Protein AF-A0A396JWA5-F1 (afdb_monomer)

Sequence (90 aa):
MDQSPFTTPRGSLSSSIGNAA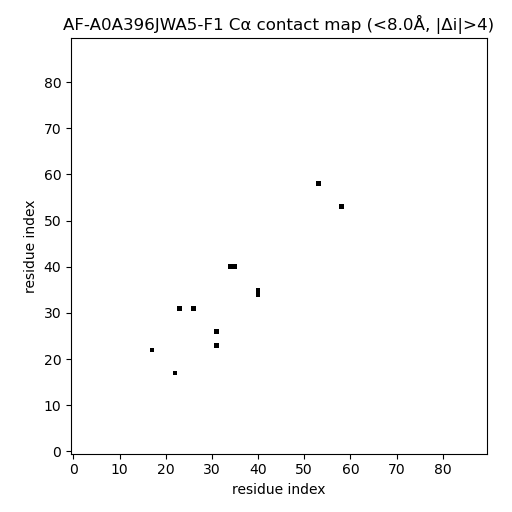ELEANLTLSDKLRVFKSSSFDPSAYVASKSRSMNEKEIRHLCAYLVDLKKASAEEMRKSVLANYSSFIR

Foldseek 3Di:
DDDDDDDDDDDDPPVPPPPVVVVVVPDDPVRVCVLVVDPPRDPVVVCCVVPVDQDPVNVVVVVVVVVVVVVVVVVVVVVVCVVCVVVVPD

Secondary structure (DSSP, 8-state):
---------S---------HHHHHHTS-HHHHHHGGGSTT--HHHHHHHH-TT--HHHHHHHHHHHHHHHHHHHHHHHHHHHHTHHHH--

InterPro domains:
  IPR033961 Exocyst complex component Exo84 [PTHR21426] (12-90)

Mean predicted aligned error: 15.44 Å

Structure (mmCIF, N/CA/C/O backbone):
data_AF-A0A396JWA5-F1
#
_entry.id   AF-A0A396JWA5-F1
#
loop_
_atom_site.group_PDB
_atom_site.id
_atom_site.type_symbol
_atom_site.label_atom_id
_atom_site.label_alt_id
_atom_site.label_comp_id
_atom_site.label_asym_id
_atom_site.label_entity_id
_atom_site.label_seq_id
_atom_site.pdbx_PDB_ins_code
_atom_site.Cartn_x
_atom_site.Cartn_y
_atom_site.Cartn_z
_atom_site.occupancy
_atom_site.B_iso_or_equiv
_atom_site.auth_seq_id
_atom_site.auth_comp_id
_atom_site.auth_asym_id
_atom_site.auth_atom_id
_atom_site.pdbx_PDB_model_num
ATOM 1 N N . MET A 1 1 ? -9.068 -23.900 69.133 1.00 48.16 1 MET A N 1
ATOM 2 C CA . MET A 1 1 ? -8.018 -24.060 68.108 1.00 48.16 1 MET A CA 1
ATOM 3 C C . MET A 1 1 ? -8.668 -24.901 67.025 1.00 48.16 1 MET A C 1
ATOM 5 O O . MET A 1 1 ? -9.017 -26.030 67.316 1.00 48.16 1 MET A O 1
ATOM 9 N N . ASP A 1 2 ? -9.158 -24.311 65.944 1.00 42.34 2 ASP A N 1
ATOM 10 C CA . ASP A 1 2 ? -8.320 -24.015 64.778 1.00 42.34 2 ASP A CA 1
ATOM 11 C C . ASP A 1 2 ? -8.899 -22.879 63.905 1.00 42.34 2 ASP A C 1
ATOM 13 O O . ASP A 1 2 ? -10.100 -22.613 63.931 1.00 42.34 2 ASP A O 1
ATOM 17 N N . GLN A 1 3 ? -8.004 -22.172 63.217 1.00 40.50 3 GLN A N 1
ATOM 18 C CA . GLN A 1 3 ? -8.198 -20.913 62.489 1.00 40.50 3 GLN A CA 1
ATOM 19 C C . GLN A 1 3 ? -8.616 -21.139 61.023 1.00 40.50 3 GLN A C 1
ATOM 21 O O . GLN A 1 3 ? -8.161 -22.075 60.380 1.00 40.50 3 GLN A O 1
ATOM 26 N N . SER A 1 4 ? -9.406 -20.221 60.453 1.00 45.59 4 SER A N 1
ATO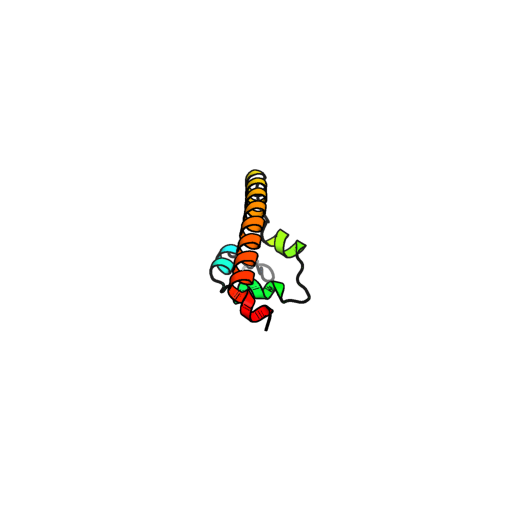M 27 C CA . SER A 1 4 ? -9.598 -20.066 58.993 1.00 45.59 4 SER A CA 1
ATOM 28 C C . SER A 1 4 ? -8.281 -19.662 58.286 1.00 45.59 4 SER A C 1
ATOM 30 O O . SER A 1 4 ? -7.403 -19.116 58.959 1.00 45.59 4 SER A O 1
ATOM 32 N N . PRO A 1 5 ? -8.135 -19.801 56.943 1.00 53.53 5 PRO A N 1
ATOM 33 C CA . PRO A 1 5 ? -8.576 -18.712 56.053 1.00 53.53 5 PRO A CA 1
ATOM 34 C C . PRO A 1 5 ? -9.040 -19.100 54.623 1.00 53.53 5 PRO A C 1
ATOM 36 O O . PRO A 1 5 ? -8.769 -20.167 54.085 1.00 53.53 5 PRO A O 1
ATOM 39 N N . PHE A 1 6 ? -9.734 -18.133 54.012 1.00 42.88 6 PHE A N 1
ATOM 40 C CA . PHE A 1 6 ? -10.002 -17.930 52.579 1.00 42.88 6 PHE A CA 1
ATOM 41 C C . PHE A 1 6 ? -8.762 -18.077 51.670 1.00 42.88 6 PHE A C 1
ATOM 43 O O . PHE A 1 6 ? -7.671 -17.771 52.138 1.00 42.88 6 PHE A O 1
ATOM 50 N N . THR A 1 7 ? -8.954 -18.397 50.368 1.00 39.59 7 THR A N 1
ATOM 51 C CA . THR A 1 7 ? -8.279 -17.827 49.147 1.00 39.59 7 THR A CA 1
ATOM 52 C C . THR A 1 7 ? -8.480 -18.742 47.908 1.00 39.59 7 THR A C 1
ATOM 54 O O . THR A 1 7 ? -8.111 -19.906 47.937 1.00 39.59 7 THR A O 1
ATOM 57 N N . THR A 1 8 ? -9.336 -18.388 46.930 1.00 49.91 8 THR A N 1
ATOM 58 C CA . THR A 1 8 ? -9.144 -17.633 45.648 1.00 49.91 8 THR A CA 1
ATOM 59 C C . THR A 1 8 ? -8.996 -18.506 44.376 1.00 49.91 8 THR A C 1
ATOM 61 O O . THR A 1 8 ? -8.653 -19.681 44.462 1.00 49.91 8 THR A O 1
ATOM 64 N N . PRO A 1 9 ? -9.386 -17.979 43.191 1.00 45.41 9 PRO A N 1
ATOM 65 C CA . PRO A 1 9 ? -9.935 -18.763 42.088 1.00 45.41 9 PRO A CA 1
ATOM 66 C C . PRO A 1 9 ? -8.910 -19.212 41.039 1.00 45.41 9 PRO A C 1
ATOM 68 O O . PRO A 1 9 ? -7.836 -18.641 40.869 1.00 45.41 9 PRO A O 1
ATOM 71 N N . ARG A 1 10 ? -9.349 -20.225 40.284 1.00 46.12 10 ARG A N 1
ATOM 72 C CA . ARG A 1 10 ? -8.838 -20.726 39.004 1.00 46.12 10 ARG A CA 1
ATOM 73 C C . ARG A 1 10 ? -8.141 -19.647 38.164 1.00 46.12 10 ARG A C 1
ATOM 75 O O . ARG A 1 10 ? -8.800 -18.808 37.562 1.00 46.12 10 ARG A O 1
ATOM 82 N N . GLY A 1 11 ? -6.812 -19.760 38.130 1.00 38.75 11 GLY A N 1
ATOM 83 C CA . GLY A 1 11 ? -5.896 -19.340 37.069 1.00 38.75 11 GLY A CA 1
ATOM 84 C C . GLY A 1 11 ? -6.357 -18.186 36.190 1.00 38.75 11 GLY A C 1
ATOM 85 O O . GLY A 1 11 ? -6.920 -18.397 35.119 1.00 38.75 11 GLY A O 1
ATOM 86 N N . SER A 1 12 ? -6.007 -16.974 36.614 1.00 46.56 12 SER A N 1
ATOM 87 C CA . SER A 1 12 ? -5.792 -15.855 35.708 1.00 46.56 12 SER A CA 1
ATOM 88 C C . SER A 1 12 ? -4.653 -16.221 34.752 1.00 46.56 12 SER A C 1
ATOM 90 O O . SER A 1 12 ? -3.483 -16.168 35.122 1.00 46.56 12 SER A O 1
ATOM 92 N N . LEU A 1 13 ? -4.982 -16.596 33.516 1.00 47.44 13 LEU A N 1
ATOM 93 C CA . LEU A 1 13 ? -4.063 -16.428 32.392 1.00 47.44 13 LEU A CA 1
ATOM 94 C C . LEU A 1 13 ? -4.274 -15.017 31.850 1.00 47.44 13 LEU A C 1
ATOM 96 O O . LEU A 1 13 ? -4.745 -14.811 30.735 1.00 47.44 13 LEU A O 1
ATOM 100 N N . SER A 1 14 ? -3.929 -14.027 32.674 1.00 42.53 14 SER A N 1
ATOM 101 C CA . SER A 1 14 ? -3.551 -12.718 32.166 1.00 42.53 14 SER A CA 1
ATOM 102 C C . SER A 1 14 ? -2.224 -12.917 31.446 1.00 42.53 14 SER A C 1
ATOM 104 O O . SER A 1 14 ? -1.155 -12.695 32.014 1.00 42.53 14 SER A O 1
ATOM 106 N N . SER A 1 15 ? -2.280 -13.401 30.204 1.00 44.00 15 SER A N 1
ATOM 107 C CA . SER A 1 15 ? -1.165 -13.254 29.286 1.00 44.00 15 SER A CA 1
ATOM 108 C C . SER A 1 15 ? -0.965 -11.755 29.151 1.00 44.00 15 SER A C 1
ATOM 110 O O . SER A 1 15 ? -1.743 -11.087 28.464 1.00 44.00 15 SER A O 1
ATOM 112 N N . SER A 1 16 ? 0.019 -11.224 29.880 1.00 45.53 16 SER A N 1
ATOM 113 C CA . SER A 1 16 ? 0.562 -9.902 29.627 1.00 45.53 16 SER A CA 1
ATOM 114 C C . SER A 1 16 ? 0.697 -9.790 28.123 1.00 45.53 16 SER A C 1
ATOM 116 O O . SER A 1 16 ? 1.454 -10.540 27.504 1.00 45.53 16 SER A O 1
ATOM 118 N N . ILE A 1 17 ? -0.107 -8.903 27.542 1.00 51.28 17 ILE A N 1
ATOM 119 C CA . ILE A 1 17 ? 0.058 -8.409 26.185 1.00 51.28 17 ILE A CA 1
ATOM 120 C C . ILE A 1 17 ? 1.377 -7.637 26.245 1.00 51.28 17 ILE A C 1
ATOM 122 O O . ILE A 1 17 ? 1.414 -6.422 26.399 1.00 51.28 17 ILE A O 1
ATOM 126 N N . GLY A 1 18 ? 2.477 -8.390 26.270 1.00 47.06 18 GLY A N 1
ATOM 127 C CA . GLY A 1 18 ? 3.808 -7.893 26.021 1.00 47.06 18 GLY A CA 1
ATOM 128 C C . GLY A 1 18 ? 3.739 -7.310 24.628 1.00 47.06 18 GLY A C 1
ATOM 129 O O . GLY A 1 18 ? 3.336 -7.997 23.690 1.00 47.06 18 GLY A O 1
ATOM 130 N N . ASN A 1 19 ? 3.991 -6.011 24.563 1.00 53.56 19 ASN A N 1
ATOM 131 C CA . ASN A 1 19 ? 3.868 -5.133 23.417 1.00 53.56 19 ASN A CA 1
ATOM 132 C C . ASN A 1 19 ? 4.118 -5.882 22.091 1.00 53.56 19 ASN A C 1
ATOM 134 O O . ASN A 1 19 ? 5.259 -6.142 21.715 1.00 53.56 19 ASN A O 1
ATOM 138 N N . ALA A 1 20 ? 3.048 -6.267 21.382 1.00 56.72 20 ALA A N 1
ATOM 139 C CA . ALA A 1 20 ? 3.143 -7.060 20.150 1.00 56.72 20 ALA A CA 1
ATOM 140 C C . ALA A 1 20 ? 4.028 -6.377 19.086 1.00 56.72 20 ALA A C 1
ATOM 142 O O . ALA A 1 20 ? 4.587 -7.043 18.218 1.00 56.72 20 ALA A O 1
ATOM 143 N N . ALA A 1 21 ? 4.189 -5.053 19.196 1.00 58.25 21 ALA A N 1
ATOM 144 C CA . ALA A 1 21 ? 5.101 -4.240 18.406 1.00 58.25 21 ALA A CA 1
ATOM 145 C C . ALA A 1 21 ? 6.593 -4.552 18.657 1.00 58.25 21 ALA A C 1
ATOM 147 O O . ALA A 1 21 ? 7.365 -4.578 17.701 1.00 58.25 21 ALA A O 1
ATOM 148 N N . GLU A 1 22 ? 7.005 -4.839 19.896 1.00 57.78 22 GLU A N 1
ATOM 149 C CA . GLU A 1 22 ? 8.389 -5.224 20.225 1.00 57.78 22 GLU A CA 1
ATOM 150 C C . GLU A 1 22 ? 8.709 -6.644 19.761 1.00 57.78 22 GLU A C 1
ATOM 152 O O . GLU A 1 22 ? 9.799 -6.901 19.248 1.00 57.78 22 GLU A O 1
ATOM 157 N N . LEU A 1 23 ? 7.747 -7.564 19.862 1.00 60.44 23 LEU A N 1
ATOM 158 C CA . LEU A 1 23 ? 7.920 -8.919 19.339 1.00 60.44 23 LEU A CA 1
ATOM 159 C C . LEU A 1 23 ? 8.058 -8.904 17.808 1.00 60.44 23 LEU A C 1
ATOM 161 O O . LEU A 1 23 ? 8.921 -9.583 17.265 1.00 60.44 23 LEU A O 1
ATOM 165 N N . GLU A 1 24 ? 7.277 -8.067 17.119 1.00 63.59 24 GLU A N 1
ATOM 166 C CA . GLU A 1 24 ? 7.377 -7.835 15.672 1.00 63.59 24 GLU A CA 1
ATOM 167 C C . GLU A 1 24 ? 8.694 -7.176 15.242 1.00 63.59 24 GLU A C 1
ATOM 169 O O . GLU A 1 24 ? 9.221 -7.493 14.173 1.00 63.59 24 GLU A O 1
ATOM 174 N N . ALA A 1 25 ? 9.253 -6.271 16.048 1.00 68.88 25 ALA A N 1
ATOM 175 C CA . ALA A 1 25 ? 10.519 -5.611 15.729 1.00 68.88 25 ALA A CA 1
ATOM 176 C C . ALA A 1 25 ? 11.678 -6.617 15.589 1.00 68.88 25 ALA A C 1
ATOM 178 O O . ALA A 1 25 ? 12.554 -6.418 14.750 1.00 68.88 25 ALA A O 1
ATOM 179 N N . ASN A 1 26 ? 11.625 -7.725 16.335 1.00 77.06 26 ASN A N 1
ATOM 180 C CA . ASN A 1 26 ? 12.650 -8.773 16.365 1.00 77.06 26 ASN A CA 1
ATOM 181 C C . ASN A 1 26 ? 12.452 -9.893 15.320 1.00 77.06 26 ASN A C 1
ATOM 183 O O . ASN A 1 26 ? 13.282 -10.796 15.227 1.00 77.06 26 ASN A O 1
ATOM 187 N N . LEU A 1 27 ? 11.375 -9.863 14.525 1.00 79.25 27 LEU A N 1
ATOM 188 C CA . LEU A 1 27 ? 11.097 -10.891 13.514 1.00 79.25 27 LEU A CA 1
ATOM 189 C C . LEU A 1 27 ? 11.863 -10.649 12.208 1.00 79.25 27 LEU A C 1
ATOM 191 O O . LEU A 1 27 ? 11.949 -9.517 11.716 1.00 79.25 27 LEU A O 1
ATOM 195 N N . THR A 1 28 ? 12.339 -11.731 11.583 1.00 86.38 28 THR A N 1
ATOM 196 C CA . THR A 1 28 ? 12.890 -11.660 10.222 1.00 86.38 28 THR A CA 1
ATOM 197 C C . THR A 1 28 ? 11.785 -11.327 9.214 1.00 86.38 28 THR A C 1
ATOM 199 O O . THR A 1 28 ? 10.606 -11.601 9.451 1.00 86.38 28 THR A O 1
ATOM 202 N N . LEU A 1 29 ? 12.144 -10.761 8.054 1.00 77.25 29 LEU A N 1
ATOM 203 C CA . LEU A 1 29 ? 11.171 -10.459 6.993 1.00 77.25 29 LEU A CA 1
ATOM 204 C C . LEU A 1 29 ? 10.355 -11.702 6.597 1.00 77.25 29 LEU A C 1
ATOM 206 O O . LEU A 1 29 ? 9.145 -11.614 6.412 1.00 77.25 29 LEU A O 1
ATOM 210 N N . SER A 1 30 ? 10.997 -12.869 6.531 1.00 83.12 30 SER A N 1
ATOM 211 C CA . SER A 1 30 ? 10.340 -14.146 6.239 1.00 83.12 30 SER A CA 1
ATOM 212 C C . SER A 1 30 ? 9.255 -14.500 7.257 1.00 83.12 30 SER A C 1
ATOM 214 O O . SER A 1 30 ? 8.196 -15.005 6.878 1.00 83.12 30 SER A O 1
ATOM 216 N N . ASP A 1 31 ? 9.492 -14.209 8.536 1.00 85.62 31 ASP A N 1
ATOM 217 C CA . ASP A 1 31 ? 8.547 -14.491 9.618 1.00 85.62 31 ASP A CA 1
ATOM 218 C C . ASP A 1 31 ? 7.363 -13.528 9.583 1.00 85.62 31 ASP A C 1
ATOM 220 O O . ASP A 1 31 ? 6.217 -13.962 9.706 1.00 85.62 31 ASP A O 1
ATOM 224 N N . LYS A 1 32 ? 7.630 -12.247 9.302 1.00 82.25 32 LYS A N 1
ATOM 225 C CA . LYS A 1 32 ? 6.595 -11.221 9.094 1.00 82.25 32 LYS A CA 1
ATOM 226 C C . LYS A 1 32 ? 5.697 -11.566 7.913 1.00 82.25 32 LYS A C 1
ATOM 228 O O . LYS A 1 32 ? 4.483 -11.407 7.980 1.00 82.25 32 LYS A O 1
ATOM 233 N N . LEU A 1 33 ? 6.278 -12.095 6.836 1.00 84.62 33 LEU A N 1
ATOM 234 C CA . LEU A 1 33 ? 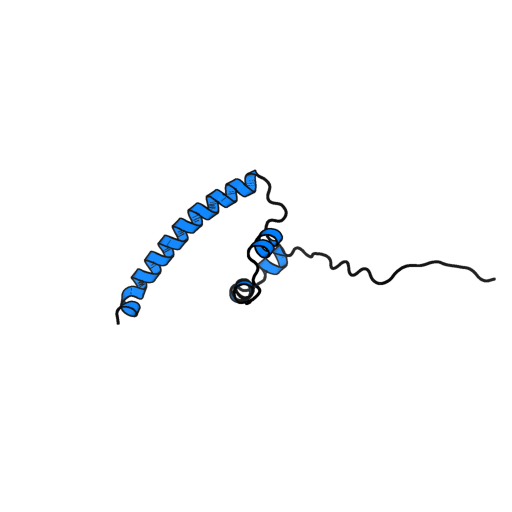5.530 -12.470 5.638 1.00 84.62 33 LEU A CA 1
ATOM 235 C C . LEU A 1 33 ? 4.713 -13.757 5.802 1.00 84.62 33 LEU A C 1
ATOM 237 O O . LEU A 1 33 ? 3.822 -14.025 4.995 1.00 84.62 33 LEU A O 1
ATOM 241 N N . ARG A 1 34 ? 4.989 -14.563 6.833 1.00 86.62 34 ARG A N 1
ATOM 242 C CA . ARG A 1 34 ? 4.320 -15.851 7.052 1.00 86.62 34 ARG A CA 1
ATOM 243 C C . ARG A 1 34 ? 2.820 -15.696 7.290 1.00 86.62 34 ARG A C 1
ATOM 245 O O . ARG A 1 34 ? 2.055 -16.552 6.856 1.00 86.62 34 ARG A O 1
ATOM 252 N N . VAL A 1 35 ? 2.401 -14.594 7.914 1.00 81.75 35 VAL A N 1
ATOM 253 C CA . VAL A 1 35 ? 0.985 -14.305 8.190 1.00 81.75 35 VAL A CA 1
ATOM 254 C C . VAL A 1 35 ? 0.154 -14.205 6.905 1.00 81.75 35 VAL A C 1
ATOM 256 O O . VAL A 1 35 ? -0.967 -14.701 6.865 1.00 81.75 35 VAL A O 1
ATOM 259 N N . PHE A 1 36 ? 0.736 -13.671 5.824 1.00 83.62 36 PHE A N 1
ATOM 260 C CA . PHE A 1 36 ? 0.071 -13.521 4.524 1.00 83.62 36 PHE A CA 1
ATOM 261 C C . PHE A 1 36 ? 0.007 -14.825 3.719 1.00 83.62 36 PHE A C 1
ATOM 263 O O . PHE A 1 36 ? -0.684 -14.885 2.708 1.00 83.62 36 PHE A O 1
ATOM 270 N N . LYS A 1 37 ? 0.737 -15.867 4.139 1.00 84.12 37 LYS A N 1
ATOM 271 C CA . LYS A 1 37 ? 0.748 -17.179 3.473 1.00 84.12 37 LYS A CA 1
ATOM 272 C C . LYS A 1 37 ? -0.316 -18.135 4.018 1.00 84.12 37 LYS A C 1
ATOM 274 O O . LYS A 1 37 ? -0.492 -19.214 3.460 1.00 84.12 37 LYS A O 1
ATOM 279 N N . SER A 1 38 ? -0.994 -17.780 5.112 1.00 83.44 38 SER A N 1
ATOM 280 C CA . SER A 1 38 ? -2.069 -18.605 5.666 1.00 83.44 38 SER A CA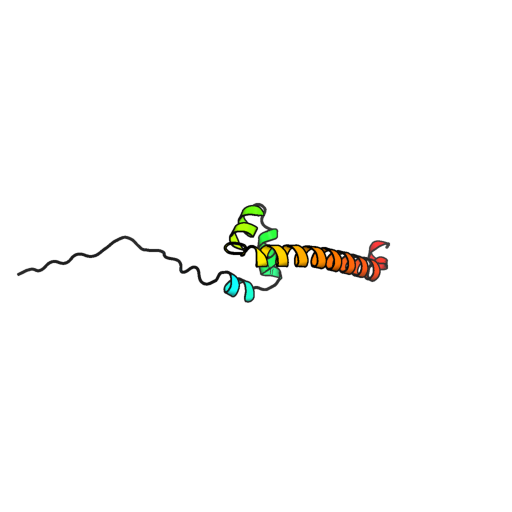 1
ATOM 281 C C . SER A 1 38 ? -3.322 -18.525 4.792 1.00 83.44 38 SER A C 1
ATOM 283 O O . SER A 1 38 ? -3.716 -17.434 4.386 1.00 83.44 38 SER A O 1
ATOM 285 N N . SER A 1 39 ? -4.003 -19.656 4.569 1.00 85.44 39 SER A N 1
ATOM 286 C CA . SER A 1 39 ? -5.306 -19.657 3.878 1.00 85.44 39 SER A CA 1
ATOM 287 C C . SER A 1 39 ? -6.410 -18.956 4.681 1.00 85.44 39 SER A C 1
ATOM 289 O O . SER A 1 39 ? -7.420 -18.548 4.119 1.00 85.44 39 SER A O 1
ATOM 291 N N . SER A 1 40 ? -6.200 -18.785 5.989 1.0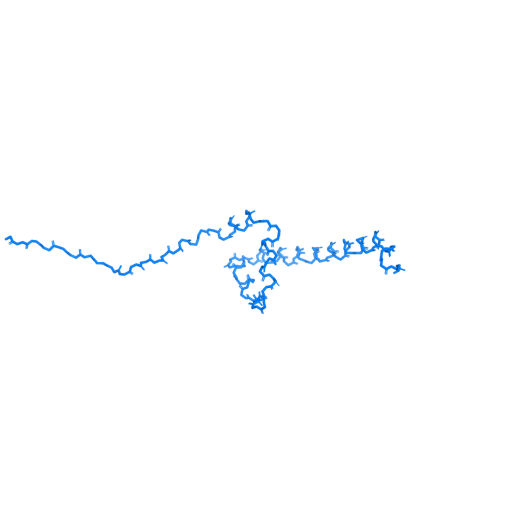0 85.62 40 SER A N 1
ATOM 292 C CA . SER A 1 40 ? -7.124 -18.137 6.921 1.00 85.62 40 SER A CA 1
ATOM 293 C C . SER A 1 40 ? -6.741 -16.685 7.225 1.00 85.62 40 SER A C 1
ATOM 295 O O . SER A 1 40 ? -7.075 -16.177 8.297 1.00 85.62 40 SER A O 1
ATOM 297 N N . PHE A 1 41 ? -5.947 -16.041 6.365 1.00 85.88 41 PHE A N 1
ATOM 298 C CA . PHE A 1 41 ? -5.560 -14.652 6.581 1.00 85.88 41 PHE A CA 1
ATOM 299 C C . PHE A 1 41 ? -6.793 -13.744 6.499 1.00 85.88 41 PHE A C 1
ATOM 301 O O . PHE A 1 41 ? -7.433 -13.660 5.454 1.00 85.88 41 PHE A O 1
ATOM 308 N N . ASP A 1 42 ? -7.100 -13.058 7.602 1.00 81.69 42 ASP A N 1
ATOM 309 C CA . ASP A 1 42 ? -8.155 -12.048 7.676 1.00 81.69 42 ASP A CA 1
ATOM 310 C C . ASP A 1 42 ? -7.522 -10.641 7.643 1.00 81.69 42 ASP A C 1
ATOM 312 O O . ASP A 1 42 ? -6.915 -10.207 8.635 1.00 81.69 42 ASP A O 1
ATOM 316 N N . PRO A 1 43 ? -7.661 -9.906 6.523 1.00 77.88 43 PRO A N 1
ATOM 317 C CA . PRO A 1 43 ? -7.123 -8.558 6.389 1.00 77.88 43 PRO A CA 1
ATOM 318 C C . PRO A 1 43 ? -7.706 -7.575 7.410 1.00 77.88 43 PRO A C 1
ATOM 320 O O . PRO A 1 43 ? -6.981 -6.725 7.931 1.00 77.88 43 PRO A O 1
ATOM 323 N N . SER A 1 44 ? -9.001 -7.682 7.713 1.00 73.38 44 SER A N 1
ATOM 324 C CA . SER A 1 44 ? -9.706 -6.761 8.606 1.00 73.38 44 SER A CA 1
ATOM 325 C C . SER A 1 44 ? -9.266 -6.959 10.053 1.00 73.38 44 SER A C 1
ATOM 327 O O . SER A 1 44 ? -8.976 -5.980 10.746 1.00 73.38 44 SER A O 1
ATOM 329 N N . ALA A 1 45 ? -9.131 -8.212 10.493 1.00 79.81 45 ALA A N 1
ATOM 330 C CA . ALA A 1 45 ? -8.612 -8.530 11.822 1.00 79.81 45 ALA A CA 1
ATOM 331 C C . ALA A 1 45 ? -7.134 -8.131 11.983 1.00 79.81 45 ALA A C 1
ATOM 333 O O . ALA A 1 45 ? -6.752 -7.590 13.025 1.00 79.81 45 ALA A O 1
ATOM 334 N N . TYR A 1 46 ? -6.306 -8.338 10.951 1.00 82.56 46 TYR A N 1
ATOM 335 C CA . TYR A 1 46 ? -4.890 -7.958 10.976 1.00 82.56 46 TYR A CA 1
ATOM 336 C C . TYR A 1 46 ? -4.707 -6.441 11.122 1.00 82.56 46 TYR A C 1
ATOM 338 O O . TYR A 1 46 ? -3.940 -5.983 11.974 1.00 82.56 46 TYR A O 1
ATOM 346 N N . VAL A 1 47 ? -5.457 -5.650 10.349 1.00 76.06 47 VAL A N 1
ATOM 347 C CA . VAL A 1 47 ? -5.443 -4.183 10.452 1.00 76.06 47 VAL A CA 1
ATOM 348 C C . VAL A 1 47 ? -5.959 -3.733 11.819 1.00 76.06 47 VAL A C 1
ATOM 350 O O . VAL A 1 47 ? -5.293 -2.946 12.486 1.00 76.06 47 VAL A O 1
ATOM 353 N N . ALA A 1 48 ? -7.076 -4.282 12.306 1.00 72.62 48 ALA A N 1
ATOM 354 C CA . ALA A 1 48 ? -7.616 -3.939 13.625 1.00 72.62 48 ALA A CA 1
ATOM 355 C C . ALA A 1 48 ? -6.626 -4.229 14.772 1.00 72.62 48 ALA A C 1
ATOM 357 O O . ALA A 1 48 ? -6.513 -3.441 15.713 1.00 72.62 48 ALA A O 1
ATOM 358 N N . SER A 1 49 ? -5.866 -5.326 14.676 1.00 75.94 49 SER A N 1
ATOM 359 C CA . SER A 1 49 ? -4.807 -5.668 15.633 1.00 75.94 49 SER A CA 1
ATOM 360 C C . SER A 1 49 ? -3.629 -4.692 15.590 1.00 75.94 49 SER A C 1
ATOM 362 O O . SER A 1 49 ? -2.988 -4.478 16.619 1.00 75.94 49 SER A O 1
ATOM 364 N N . LYS A 1 50 ? -3.309 -4.132 14.420 1.00 75.12 50 LYS A N 1
ATOM 365 C CA . LYS A 1 50 ? -2.153 -3.246 14.214 1.00 75.12 50 LYS A CA 1
ATOM 366 C C . LYS A 1 50 ? -2.474 -1.772 14.470 1.00 75.12 50 LYS A C 1
ATOM 368 O O . LYS A 1 50 ? -1.588 -1.005 14.827 1.00 75.12 50 LYS A O 1
ATOM 373 N N . SER A 1 51 ? -3.734 -1.386 14.295 1.00 70.06 51 SER A N 1
ATOM 374 C CA . SER A 1 51 ? -4.193 0.009 14.278 1.00 70.06 51 SER A CA 1
ATOM 375 C C . SER A 1 51 ? -4.905 0.443 15.563 1.00 70.06 51 SER A C 1
ATOM 377 O O . SER A 1 51 ? -5.506 1.515 15.585 1.00 70.06 51 SER A O 1
ATOM 379 N N . ARG A 1 52 ? -4.854 -0.377 16.626 1.00 63.69 52 ARG A N 1
ATOM 380 C CA . ARG A 1 52 ? -5.749 -0.330 17.802 1.00 63.69 52 ARG A CA 1
ATOM 381 C C . ARG A 1 52 ? -5.792 0.999 18.583 1.00 63.69 52 ARG A C 1
ATOM 383 O O . ARG A 1 52 ? -6.651 1.135 19.446 1.00 63.69 52 ARG A O 1
ATOM 390 N N . SER A 1 53 ? -4.943 1.986 18.286 1.00 64.06 53 SER A N 1
ATOM 391 C CA . SER A 1 53 ? -5.068 3.340 18.848 1.00 64.06 53 SER A CA 1
ATOM 392 C C . SER A 1 53 ? -4.468 4.445 17.964 1.00 64.06 53 SER A C 1
ATOM 394 O O . SER A 1 53 ? -3.708 5.272 18.459 1.00 64.06 53 SER A O 1
ATOM 396 N N . MET A 1 54 ? -4.757 4.478 16.659 1.00 66.94 54 MET A N 1
ATOM 397 C CA . MET A 1 54 ? -4.335 5.636 15.853 1.00 66.94 54 MET A CA 1
ATOM 398 C C . MET A 1 54 ? -5.270 6.826 16.089 1.00 66.94 54 MET A C 1
ATOM 400 O O . MET A 1 54 ? -6.469 6.752 15.823 1.00 66.94 54 MET A O 1
ATOM 404 N N . ASN A 1 55 ? -4.716 7.934 16.571 1.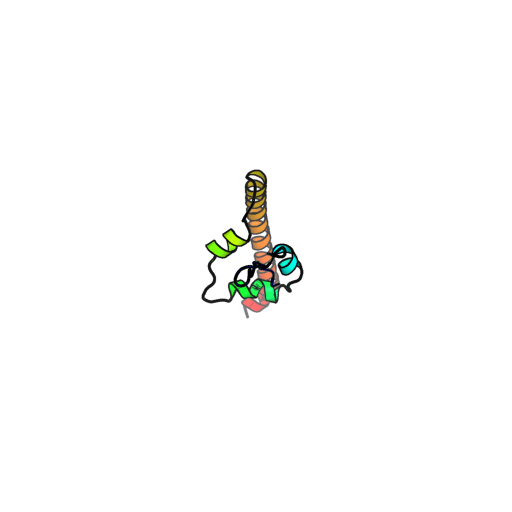00 77.44 55 ASN A N 1
ATOM 405 C CA . ASN A 1 55 ? -5.398 9.221 16.654 1.00 77.44 55 ASN A CA 1
ATOM 406 C C . ASN A 1 55 ? -5.651 9.788 15.240 1.00 77.44 55 ASN A C 1
ATOM 408 O O . ASN A 1 55 ? -4.921 9.488 14.297 1.00 77.44 55 ASN A O 1
ATOM 412 N N . GLU A 1 56 ? -6.636 10.673 15.071 1.00 77.44 56 GLU A N 1
ATOM 413 C CA . GLU A 1 56 ? -7.030 11.260 13.776 1.00 77.44 56 GLU A CA 1
ATOM 414 C C . GLU A 1 56 ? -5.844 11.873 13.005 1.00 77.44 56 GLU A C 1
ATOM 416 O O . GLU A 1 56 ? -5.716 11.728 11.786 1.00 77.44 56 GLU A O 1
ATOM 421 N N . LYS A 1 57 ? -4.924 12.535 13.720 1.00 80.75 57 LYS A N 1
ATOM 422 C CA . LYS A 1 57 ? -3.698 13.095 13.133 1.00 80.75 57 LYS A CA 1
ATOM 423 C C . LYS A 1 57 ? -2.785 12.008 12.556 1.00 80.75 57 LYS A C 1
ATOM 425 O O . LYS A 1 57 ? -2.223 12.198 11.479 1.00 80.75 57 LYS A O 1
ATOM 430 N N . GLU A 1 58 ? -2.655 10.887 13.252 1.00 81.31 58 GLU A N 1
ATOM 431 C CA . GLU A 1 58 ? -1.834 9.750 12.833 1.00 81.31 58 GLU A CA 1
ATOM 432 C C . GLU A 1 58 ? -2.479 9.024 11.655 1.00 81.31 58 GLU A C 1
ATOM 434 O O . GLU A 1 58 ? -1.776 8.650 10.722 1.00 81.31 58 GLU A O 1
ATOM 439 N N . ILE A 1 59 ? -3.811 8.912 11.638 1.00 81.62 59 ILE A N 1
ATOM 440 C CA . ILE A 1 59 ? -4.564 8.362 10.504 1.00 81.62 59 ILE A CA 1
ATOM 441 C C . ILE A 1 59 ? 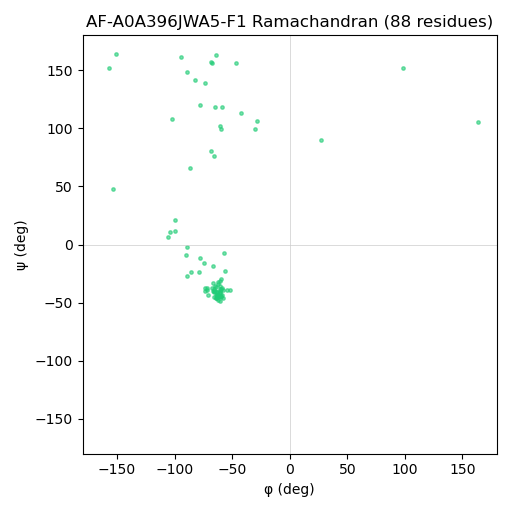-4.313 9.200 9.246 1.00 81.62 59 ILE A C 1
ATOM 443 O O . ILE A 1 59 ? -3.962 8.651 8.204 1.00 81.62 59 ILE A O 1
ATOM 447 N N . ARG A 1 60 ? -4.423 10.535 9.327 1.00 81.19 60 ARG A N 1
ATOM 448 C CA . ARG A 1 60 ? -4.134 11.421 8.181 1.00 81.19 60 ARG A CA 1
ATOM 449 C C . ARG A 1 60 ? -2.699 11.282 7.685 1.00 81.19 60 ARG A C 1
ATOM 451 O O . ARG A 1 60 ? -2.477 11.206 6.478 1.00 81.19 60 ARG A O 1
ATOM 458 N N . HIS A 1 61 ? -1.738 11.245 8.606 1.00 82.62 61 HIS A N 1
ATOM 459 C CA . HIS A 1 61 ? -0.332 11.073 8.257 1.00 82.62 61 HIS A CA 1
ATOM 460 C C . HIS A 1 61 ? -0.077 9.712 7.598 1.00 82.62 61 HIS A C 1
ATOM 462 O O . HIS A 1 61 ? 0.585 9.651 6.566 1.00 82.62 61 HIS A O 1
ATOM 468 N N . LEU A 1 62 ? -0.667 8.641 8.133 1.00 82.31 62 LEU A N 1
ATOM 469 C CA . LEU A 1 62 ? -0.580 7.303 7.559 1.00 82.31 62 LEU A CA 1
ATOM 470 C C . LEU A 1 62 ? -1.192 7.251 6.158 1.00 82.31 62 LEU A C 1
ATOM 472 O O . LEU A 1 62 ? -0.576 6.698 5.255 1.00 82.31 62 LEU A O 1
ATOM 476 N N . CYS A 1 63 ? -2.362 7.855 5.943 1.00 81.50 63 CYS A N 1
ATOM 477 C CA . CYS A 1 63 ? -2.979 7.920 4.619 1.00 81.50 63 CYS A CA 1
ATOM 478 C C . CYS A 1 63 ? -2.076 8.632 3.601 1.00 81.50 63 CYS A C 1
ATOM 480 O O . CYS A 1 63 ? -1.885 8.119 2.499 1.00 81.50 63 CYS A O 1
ATOM 482 N N . ALA A 1 64 ? -1.486 9.774 3.967 1.00 86.19 64 ALA A N 1
ATOM 483 C CA . ALA A 1 64 ? -0.539 10.482 3.104 1.00 86.19 64 ALA A CA 1
ATOM 484 C C . ALA A 1 64 ? 0.705 9.625 2.809 1.00 86.19 64 ALA A C 1
ATOM 486 O O . ALA A 1 64 ? 1.070 9.437 1.648 1.00 86.19 64 ALA A O 1
ATOM 487 N N . TYR A 1 65 ? 1.289 9.021 3.847 1.00 88.38 65 TYR A N 1
ATOM 488 C CA . TYR A 1 65 ? 2.439 8.131 3.718 1.00 88.38 65 TYR A CA 1
ATOM 489 C C . TYR A 1 65 ? 2.153 6.928 2.809 1.00 88.38 65 TYR A C 1
ATOM 491 O O . TYR A 1 65 ? 2.966 6.607 1.950 1.00 88.38 65 TYR A O 1
ATOM 499 N N . LEU A 1 66 ? 0.991 6.283 2.939 1.00 87.31 66 LEU A N 1
ATOM 500 C CA . LEU A 1 66 ? 0.610 5.142 2.101 1.00 87.31 66 LEU A CA 1
ATOM 501 C C . LEU A 1 66 ? 0.458 5.528 0.625 1.00 87.31 66 LEU A C 1
ATOM 503 O O . LEU A 1 66 ? 0.818 4.740 -0.252 1.00 87.31 66 LEU A O 1
ATOM 507 N N . VAL A 1 67 ? -0.048 6.729 0.332 1.00 88.81 67 VAL A N 1
ATOM 508 C CA . VAL A 1 67 ? -0.137 7.239 -1.045 1.00 88.81 67 VAL A CA 1
ATOM 509 C C . VAL A 1 67 ? 1.253 7.406 -1.650 1.00 88.81 67 VAL A C 1
ATOM 511 O O . VAL A 1 67 ? 1.476 6.994 -2.791 1.00 88.81 67 VAL A O 1
ATOM 514 N N . ASP A 1 68 ? 2.193 7.969 -0.899 1.00 89.00 68 ASP A N 1
ATOM 515 C CA . ASP A 1 68 ? 3.560 8.159 -1.381 1.00 89.00 68 ASP A CA 1
ATOM 516 C C . ASP A 1 68 ? 4.323 6.834 -1.469 1.00 89.00 68 ASP A C 1
ATOM 518 O O . ASP A 1 68 ? 4.994 6.576 -2.470 1.00 89.00 68 ASP A O 1
ATOM 522 N N . LEU A 1 69 ? 4.129 5.934 -0.504 1.00 91.88 69 LEU A N 1
ATOM 523 C CA . LEU A 1 69 ? 4.679 4.582 -0.532 1.00 91.88 69 LEU A CA 1
ATOM 524 C C . LEU A 1 69 ? 4.172 3.793 -1.745 1.00 91.88 69 LEU A C 1
ATOM 526 O O . LEU A 1 69 ? 4.962 3.108 -2.389 1.00 91.88 69 LEU A O 1
ATOM 530 N N . LYS A 1 70 ? 2.887 3.918 -2.106 1.00 90.44 70 LYS A N 1
ATOM 531 C CA . LYS A 1 70 ? 2.322 3.313 -3.325 1.00 90.44 70 LYS A CA 1
ATOM 532 C C . LYS A 1 70 ? 3.015 3.828 -4.591 1.00 90.44 70 LYS A C 1
ATOM 534 O O . LYS A 1 70 ? 3.268 3.049 -5.506 1.00 90.44 70 LYS A O 1
ATOM 539 N N . LYS A 1 71 ? 3.304 5.131 -4.675 1.00 92.06 71 LYS A N 1
ATOM 540 C CA . LYS A 1 71 ? 4.036 5.701 -5.822 1.00 92.06 71 LYS A CA 1
ATOM 541 C C . LYS A 1 71 ? 5.469 5.168 -5.868 1.00 92.06 71 LYS A C 1
ATOM 543 O O . LYS A 1 71 ? 5.930 4.756 -6.929 1.00 92.06 71 LYS A O 1
ATOM 548 N N . ALA A 1 72 ? 6.144 5.136 -4.721 1.00 87.94 72 ALA A N 1
ATOM 549 C CA . ALA A 1 72 ? 7.511 4.642 -4.608 1.00 87.94 72 ALA A CA 1
ATOM 550 C C . ALA A 1 72 ? 7.620 3.150 -4.957 1.00 87.94 72 ALA A C 1
ATOM 552 O O . ALA A 1 72 ? 8.518 2.761 -5.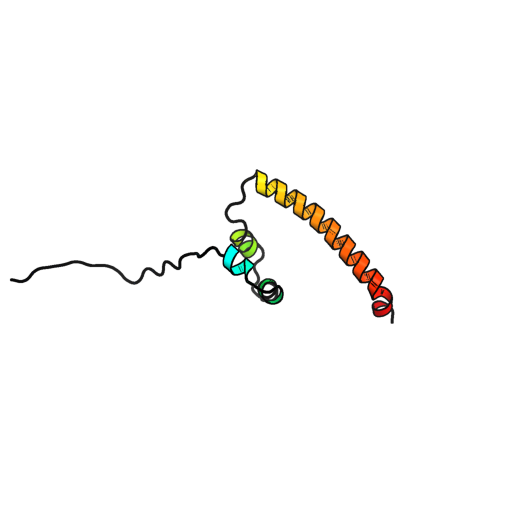699 1.00 87.94 72 ALA A O 1
ATOM 553 N N . SER A 1 73 ? 6.687 2.319 -4.487 1.00 86.50 73 SER A N 1
ATOM 554 C CA . SER A 1 73 ? 6.686 0.884 -4.784 1.00 86.50 73 SER A CA 1
ATOM 555 C C . SER A 1 73 ? 6.404 0.591 -6.258 1.00 86.50 73 SER A C 1
ATOM 557 O O . SER A 1 73 ? 7.037 -0.294 -6.830 1.00 86.50 73 SER A O 1
ATOM 559 N N . ALA A 1 74 ? 5.516 1.357 -6.903 1.00 89.81 74 ALA A N 1
ATOM 560 C CA . ALA A 1 74 ? 5.278 1.252 -8.343 1.00 89.81 74 ALA A CA 1
ATOM 561 C C . ALA A 1 74 ? 6.528 1.617 -9.161 1.00 89.81 74 ALA A C 1
ATOM 563 O O . ALA A 1 74 ? 6.856 0.933 -10.131 1.00 89.81 74 ALA A O 1
ATOM 564 N N . GLU A 1 75 ? 7.251 2.660 -8.753 1.00 91.81 75 GLU A N 1
ATOM 565 C CA . GLU A 1 75 ? 8.502 3.062 -9.396 1.00 91.81 75 GLU A CA 1
ATOM 566 C C . GLU A 1 75 ? 9.610 2.018 -9.197 1.00 91.81 75 GLU A C 1
ATOM 568 O O . GLU A 1 75 ? 10.336 1.693 -10.137 1.00 91.81 75 GLU A O 1
ATOM 573 N N . GLU A 1 76 ? 9.709 1.429 -8.007 1.00 92.06 76 GLU A N 1
ATOM 574 C CA . GLU A 1 76 ? 10.669 0.356 -7.741 1.00 92.06 76 GLU A CA 1
ATOM 575 C C . GLU A 1 76 ? 10.351 -0.905 -8.556 1.00 92.06 76 GLU A C 1
ATOM 577 O O . GLU A 1 76 ? 11.242 -1.509 -9.155 1.00 92.06 76 GLU A O 1
ATOM 582 N N . MET A 1 77 ? 9.068 -1.258 -8.683 1.00 93.56 77 MET A N 1
ATOM 583 C CA . MET A 1 77 ? 8.626 -2.341 -9.561 1.00 93.56 77 MET A CA 1
ATOM 584 C C . MET A 1 77 ? 9.002 -2.060 -11.020 1.00 93.56 77 MET A C 1
ATOM 586 O O . MET A 1 77 ? 9.540 -2.939 -11.693 1.00 93.56 77 MET A O 1
ATOM 590 N N . ARG A 1 78 ? 8.790 -0.830 -11.506 1.00 93.88 78 ARG A N 1
ATOM 591 C CA . ARG A 1 78 ? 9.181 -0.417 -12.862 1.00 93.88 78 ARG A CA 1
ATOM 592 C C . ARG A 1 78 ? 10.684 -0.597 -13.093 1.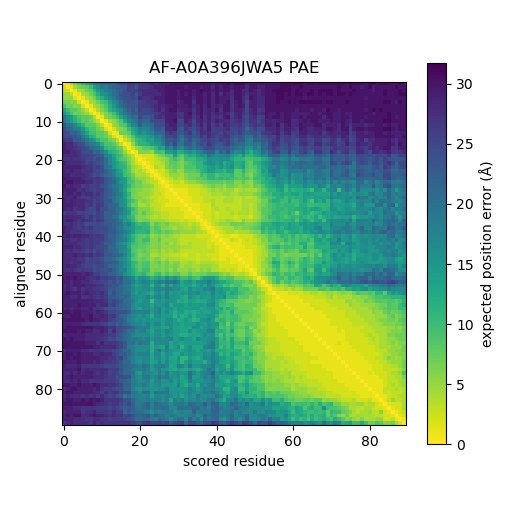00 93.88 78 ARG A C 1
ATOM 594 O O . ARG A 1 78 ? 11.079 -1.150 -14.120 1.00 93.88 78 ARG A O 1
ATOM 601 N N . LYS A 1 79 ? 11.521 -0.160 -12.146 1.00 92.62 79 LYS A N 1
ATOM 602 C CA . LYS A 1 79 ? 12.985 -0.311 -12.218 1.00 92.62 79 LYS A CA 1
ATOM 603 C C . LYS A 1 79 ? 13.410 -1.772 -12.200 1.00 92.62 79 LYS A C 1
ATOM 605 O O . LYS A 1 79 ? 14.224 -2.167 -13.028 1.00 92.62 79 LYS A O 1
ATOM 610 N N . SER A 1 80 ? 12.840 -2.570 -11.299 1.00 91.44 80 SER A N 1
ATOM 611 C CA . SER A 1 80 ? 13.133 -3.999 -11.192 1.00 91.44 80 SER A CA 1
ATOM 612 C C . SER A 1 80 ? 12.775 -4.746 -12.478 1.00 91.44 80 SER A C 1
ATOM 614 O O . SER A 1 80 ? 13.590 -5.512 -12.992 1.00 91.44 80 SER A O 1
ATOM 616 N N . VAL A 1 81 ? 11.606 -4.470 -13.063 1.00 90.00 81 VAL A N 1
ATOM 617 C CA . VAL A 1 81 ? 11.196 -5.063 -14.346 1.00 90.00 81 VAL A CA 1
ATOM 618 C C . VAL A 1 81 ? 12.150 -4.666 -15.466 1.00 90.00 81 VAL A C 1
ATOM 620 O O . VAL A 1 81 ? 12.569 -5.530 -16.228 1.00 90.00 81 VAL A O 1
ATOM 623 N N . LEU A 1 82 ? 12.532 -3.390 -15.556 1.00 89.19 82 LEU A N 1
ATOM 624 C CA . LEU A 1 82 ? 13.470 -2.930 -16.580 1.00 89.19 82 LEU A CA 1
ATOM 625 C C . LEU A 1 82 ? 14.853 -3.579 -16.423 1.00 89.19 82 LEU A C 1
ATOM 627 O O . LEU A 1 82 ? 15.431 -4.039 -17.404 1.00 89.19 82 LEU A O 1
ATOM 631 N N . ALA A 1 83 ? 15.367 -3.651 -15.195 1.00 91.00 83 ALA A N 1
ATOM 632 C CA . ALA A 1 83 ? 16.659 -4.267 -14.897 1.00 91.00 83 ALA A CA 1
ATOM 633 C C . ALA A 1 83 ? 16.684 -5.765 -15.235 1.00 91.00 83 ALA A C 1
ATOM 635 O O . ALA A 1 83 ? 17.704 -6.286 -15.675 1.00 91.00 83 ALA A O 1
ATOM 636 N N . ASN A 1 84 ? 15.552 -6.448 -15.067 1.00 89.50 84 ASN A N 1
ATOM 637 C CA . ASN A 1 84 ? 15.405 -7.873 -15.349 1.00 89.50 84 ASN A CA 1
ATOM 638 C C . ASN A 1 84 ? 14.747 -8.146 -16.710 1.00 89.50 84 ASN A C 1
ATOM 640 O O . ASN A 1 84 ? 14.376 -9.285 -16.990 1.00 89.50 84 ASN A O 1
ATOM 644 N N . TYR A 1 85 ? 14.597 -7.130 -17.568 1.00 85.81 85 TYR A N 1
ATOM 645 C CA . TYR A 1 85 ? 13.823 -7.231 -18.807 1.00 85.81 85 TYR A CA 1
ATOM 646 C C . TYR A 1 85 ? 14.349 -8.332 -19.730 1.00 85.81 85 TYR A C 1
ATOM 648 O O . TYR A 1 85 ? 13.567 -9.101 -20.277 1.00 85.81 85 TYR A O 1
ATOM 656 N N . SER A 1 86 ? 15.674 -8.480 -19.821 1.00 82.44 86 SER A N 1
ATOM 657 C CA . SER A 1 86 ? 16.335 -9.544 -20.588 1.00 82.44 86 SER A CA 1
ATOM 658 C C . SER A 1 86 ? 15.971 -10.959 -20.125 1.00 82.44 86 SER A C 1
ATOM 660 O O . SER A 1 86 ? 15.947 -11.873 -20.946 1.00 82.44 86 SER A O 1
ATOM 662 N N . SER A 1 87 ? 15.664 -11.146 -18.840 1.00 85.19 87 SER A N 1
ATOM 663 C CA . SER A 1 87 ? 15.204 -12.420 -18.276 1.00 85.19 87 SER A CA 1
ATOM 664 C C . SER A 1 87 ? 13.723 -12.688 -18.558 1.00 85.19 87 SER A C 1
ATOM 666 O O . SER A 1 87 ? 13.313 -13.842 -18.548 1.00 85.19 87 SER A O 1
ATOM 668 N N . PHE A 1 88 ? 12.922 -11.645 -18.808 1.00 78.38 88 PHE A N 1
ATOM 669 C CA . PHE A 1 88 ? 11.488 -11.767 -19.102 1.00 78.38 88 PHE A CA 1
ATOM 670 C C . PHE A 1 88 ? 11.176 -12.035 -20.578 1.00 78.38 88 PHE A C 1
ATOM 672 O O . PHE A 1 88 ? 10.100 -12.541 -20.879 1.00 78.38 88 PHE A O 1
ATOM 679 N N . ILE A 1 89 ? 12.079 -11.675 -21.491 1.00 82.31 89 ILE A N 1
ATOM 680 C CA . ILE A 1 89 ? 11.855 -11.764 -22.947 1.00 82.31 89 ILE A CA 1
ATOM 681 C C . ILE A 1 89 ? 12.616 -12.909 -23.626 1.00 82.31 89 ILE A C 1
ATOM 683 O O . ILE A 1 89 ? 12.663 -12.960 -24.854 1.00 82.31 89 ILE A O 1
ATOM 687 N N . ARG A 1 90 ? 13.272 -13.766 -22.844 1.00 73.12 90 ARG A N 1
ATOM 688 C CA . ARG A 1 90 ? 13.998 -14.926 -23.359 1.00 73.12 90 ARG A CA 1
ATOM 689 C C . ARG A 1 90 ? 13.062 -16.109 -23.579 1.00 73.12 90 ARG A C 1
ATOM 691 O O . ARG A 1 90 ? 12.208 -16.345 -22.699 1.00 73.12 90 ARG A O 1
#

pLDDT: mean 73.72, std 16.65, range [38.75, 93.88]

Organism: Medicago truncatula (NCBI:txid3880)

Solvent-accessible surface area (backbone atoms only — not comparable to full-atom values): 5843 Å² total; per-residue (Å²): 141,86,82,87,82,90,86,87,79,88,76,81,79,75,71,74,81,64,58,67,68,63,62,56,70,74,49,53,72,70,61,64,52,47,58,76,71,43,95,82,58,51,69,68,61,52,48,53,72,74,52,75,78,66,49,74,70,52,48,54,50,49,55,54,50,52,56,52,49,53,52,52,50,52,52,50,50,53,50,51,48,61,76,45,38,74,74,73,73,106

Radius of gyration: 23.85 Å; Cα contacts (8 Å, |Δi|>4): 6; chains: 1; bounding box: 27×37×92 Å